Protein AF-A0AAU8LI21-F1 (afdb_monomer)

Radius of gyration: 17.74 Å; Cα contacts (8 Å, |Δi|>4): 67; chains: 1; bounding box: 45×25×39 Å

Solvent-accessible surface area (backbone atoms only — not comparable to full-atom values): 4358 Å² total; per-residue (Å²): 131,56,73,67,55,51,55,51,51,52,51,51,52,52,52,48,55,52,53,52,53,42,42,76,74,70,50,78,94,78,90,79,90,63,51,69,65,34,18,51,52,18,28,52,36,34,76,71,68,48,78,94,63,31,87,77,47,98,35,33,65,20,14,43,51,21,22,50,54,42,48,53,61,77,73,108

Organism: NCBI:txid1357272

Mean predicted aligned error: 4.52 Å

Sequence (76 aa):
MSEQEKKRQEALVRQRYYRERQRAEGFKQNTLWIHSEAEAEGRMAAREGKPLLPMRSHDPVGWAVGWIAETLRARG

Structure (mmCIF, N/CA/C/O backbone):
data_AF-A0AAU8LI21-F1
#
_entry.id   AF-A0AAU8LI21-F1
#
loop_
_atom_site.group_PDB
_atom_site.id
_atom_site.type_symbol
_atom_site.label_atom_id
_atom_site.label_alt_id
_atom_site.label_comp_id
_atom_site.label_asym_id
_atom_site.label_entity_id
_atom_site.label_seq_id
_atom_site.pdbx_PDB_ins_code
_atom_site.Cartn_x
_atom_site.Cartn_y
_atom_site.Cartn_z
_atom_site.occupancy
_atom_site.B_iso_or_equiv
_atom_site.auth_seq_id
_atom_site.auth_comp_id
_atom_site.auth_asym_id
_atom_site.auth_atom_id
_atom_site.pdbx_PDB_model_num
ATOM 1 N N . MET A 1 1 ? 27.238 7.678 -23.101 1.00 67.88 1 MET A N 1
ATOM 2 C CA . MET A 1 1 ? 26.386 7.145 -22.021 1.00 67.88 1 MET A CA 1
ATOM 3 C C . MET A 1 1 ? 27.270 6.710 -20.868 1.00 67.88 1 MET A C 1
ATOM 5 O O . MET A 1 1 ? 28.047 5.772 -21.042 1.00 67.88 1 MET A O 1
ATOM 9 N N . SER A 1 2 ? 27.188 7.400 -19.734 1.00 91.81 2 SER A N 1
ATOM 10 C CA . SER A 1 2 ? 27.863 7.014 -18.494 1.00 91.81 2 SER A CA 1
ATOM 11 C C . SER A 1 2 ? 27.314 5.682 -17.968 1.00 91.81 2 SER A C 1
ATOM 13 O O . SER A 1 2 ? 26.212 5.254 -18.324 1.00 91.81 2 SER A O 1
ATOM 15 N N . GLU A 1 3 ? 28.062 5.004 -17.100 1.00 90.81 3 GLU A N 1
ATOM 16 C CA . GLU A 1 3 ? 27.566 3.779 -16.459 1.00 90.81 3 GLU A CA 1
ATOM 17 C C . GLU A 1 3 ? 26.292 4.011 -15.634 1.00 90.81 3 GLU A C 1
ATOM 19 O O . GLU A 1 3 ? 25.416 3.148 -15.590 1.00 90.81 3 GLU A O 1
ATOM 24 N N . GLN A 1 4 ? 26.153 5.185 -15.013 1.00 91.62 4 GLN A N 1
ATOM 25 C CA . GLN A 1 4 ? 24.947 5.549 -14.265 1.00 91.62 4 GLN A CA 1
ATOM 26 C C . GLN A 1 4 ? 23.727 5.667 -15.186 1.00 91.62 4 GLN A C 1
ATOM 28 O O . GLN A 1 4 ? 22.642 5.197 -14.840 1.00 91.62 4 GLN A O 1
ATOM 33 N N . GLU A 1 5 ? 23.902 6.231 -16.382 1.00 91.94 5 GLU A N 1
ATOM 34 C CA . GLU A 1 5 ? 22.830 6.327 -17.375 1.00 91.94 5 GLU A CA 1
ATOM 35 C C . GLU A 1 5 ? 22.412 4.946 -17.888 1.00 91.94 5 GLU A C 1
ATOM 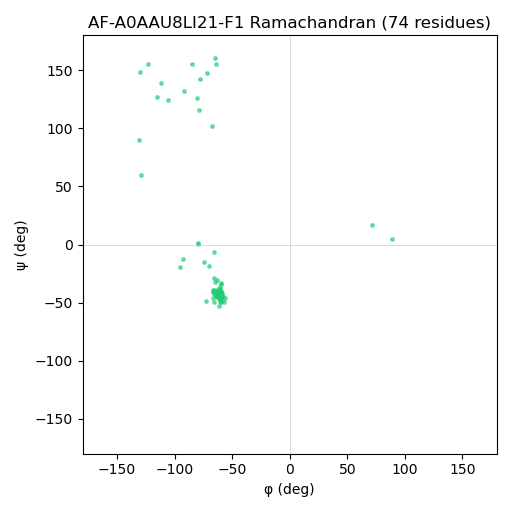37 O O . GLU A 1 5 ? 21.216 4.683 -18.014 1.00 91.94 5 GLU A O 1
ATOM 42 N N . LYS A 1 6 ? 23.373 4.038 -18.116 1.00 92.56 6 LYS A N 1
ATOM 43 C CA . LYS A 1 6 ? 23.087 2.644 -18.498 1.00 92.56 6 LYS A CA 1
ATOM 44 C C . LYS A 1 6 ? 22.275 1.921 -17.417 1.00 92.56 6 LYS A C 1
ATOM 46 O O . LYS A 1 6 ? 21.206 1.393 -17.715 1.00 92.56 6 LYS A O 1
ATOM 51 N N . LYS A 1 7 ? 22.702 1.996 -16.149 1.00 93.31 7 LYS A N 1
ATOM 52 C CA . LYS A 1 7 ? 21.980 1.395 -15.009 1.00 93.31 7 LYS A CA 1
ATOM 53 C C . LYS A 1 7 ? 20.562 1.950 -14.855 1.00 93.31 7 LYS A C 1
ATOM 55 O O . LYS A 1 7 ? 19.624 1.199 -14.584 1.00 93.31 7 LYS A O 1
ATOM 60 N N . ARG A 1 8 ? 20.380 3.261 -15.053 1.00 94.06 8 ARG A N 1
ATOM 61 C CA . ARG A 1 8 ? 19.053 3.895 -15.031 1.00 94.06 8 ARG A CA 1
ATOM 62 C C . ARG A 1 8 ? 18.161 3.366 -16.154 1.00 94.06 8 ARG A C 1
ATOM 64 O O . ARG A 1 8 ? 17.001 3.054 -15.894 1.00 94.06 8 ARG A O 1
ATOM 71 N N . GLN A 1 9 ? 18.683 3.247 -17.373 1.00 93.00 9 GLN A N 1
ATOM 72 C CA . GLN A 1 9 ? 17.927 2.704 -18.505 1.00 93.00 9 GLN A CA 1
ATOM 73 C C . GLN A 1 9 ? 17.505 1.253 -18.264 1.00 93.00 9 GLN A C 1
ATOM 75 O O . GLN A 1 9 ? 16.335 0.920 -18.439 1.00 93.00 9 GLN A O 1
ATOM 80 N N . GLU A 1 10 ? 18.401 0.408 -17.755 1.00 94.94 10 GLU A N 1
ATOM 81 C CA . GLU A 1 10 ? 18.059 -0.968 -17.379 1.00 94.94 10 GLU A CA 1
ATOM 82 C C . GLU A 1 10 ? 16.944 -1.027 -16.325 1.00 94.94 10 GLU A C 1
ATOM 84 O O . GLU A 1 10 ? 16.019 -1.834 -16.437 1.00 94.94 10 GLU A O 1
ATOM 89 N N . ALA A 1 11 ? 16.985 -0.156 -15.312 1.00 94.75 11 ALA A N 1
ATOM 90 C CA . ALA A 1 11 ? 15.942 -0.086 -14.290 1.00 94.75 11 ALA A CA 1
ATOM 91 C C . ALA A 1 11 ? 14.577 0.320 -14.874 1.00 94.75 11 ALA A C 1
ATOM 93 O O . ALA A 1 11 ? 13.557 -0.276 -14.520 1.00 94.75 11 ALA A O 1
ATOM 94 N N . LEU A 1 12 ? 14.555 1.286 -15.800 1.00 95.00 12 LEU A N 1
ATOM 95 C CA . LEU A 1 12 ? 13.337 1.706 -16.501 1.00 95.00 12 LEU A CA 1
ATOM 96 C C . LEU A 1 12 ? 12.760 0.575 -17.359 1.00 95.00 12 LEU A C 1
ATOM 98 O O . LEU A 1 12 ? 11.552 0.335 -17.330 1.00 95.00 12 LEU A O 1
ATOM 102 N N . VAL A 1 13 ? 13.619 -0.161 -18.068 1.00 96.25 13 VAL A N 1
ATOM 103 C CA . VAL A 1 13 ? 13.220 -1.326 -18.868 1.00 96.25 13 VAL A CA 1
ATOM 104 C C . VAL A 1 13 ? 12.608 -2.413 -17.979 1.00 96.25 13 VAL A C 1
ATOM 106 O O . VAL A 1 13 ? 11.516 -2.900 -18.271 1.00 96.25 13 VAL A O 1
ATOM 109 N N . ARG A 1 14 ? 13.239 -2.744 -16.842 1.00 95.19 14 ARG A N 1
ATOM 110 C CA . ARG A 1 14 ? 12.682 -3.712 -15.877 1.00 95.19 14 ARG A CA 1
ATOM 111 C C . ARG A 1 14 ? 11.326 -3.270 -15.327 1.00 95.19 14 ARG A C 1
ATOM 113 O O . ARG A 1 14 ? 10.397 -4.075 -15.264 1.00 95.19 14 ARG A O 1
ATOM 120 N N . GLN A 1 15 ? 11.190 -1.994 -14.959 1.00 94.44 15 GLN A N 1
ATOM 121 C CA . GLN A 1 15 ? 9.925 -1.447 -14.465 1.00 94.44 15 GLN A CA 1
ATOM 122 C C . GLN A 1 15 ? 8.820 -1.530 -15.529 1.00 94.44 15 GLN A C 1
ATOM 124 O O . GLN A 1 15 ? 7.676 -1.858 -15.204 1.00 94.44 15 GLN A O 1
ATOM 129 N N . ARG A 1 16 ? 9.153 -1.268 -16.799 1.00 95.62 16 ARG A N 1
ATOM 130 C CA . ARG A 1 16 ? 8.218 -1.383 -17.922 1.00 95.62 16 ARG A CA 1
ATOM 131 C C . ARG A 1 16 ? 7.707 -2.815 -18.086 1.00 95.62 16 ARG A C 1
ATOM 133 O O . ARG A 1 16 ? 6.494 -3.005 -18.060 1.00 95.62 16 ARG A O 1
ATOM 140 N N . TYR A 1 17 ? 8.601 -3.802 -18.174 1.00 96.62 17 TYR A N 1
ATOM 141 C CA . TYR A 1 17 ? 8.205 -5.209 -18.320 1.00 96.62 17 TYR A CA 1
ATOM 142 C C . TYR A 1 17 ? 7.357 -5.704 -17.148 1.00 96.62 17 TYR A C 1
ATOM 144 O O . TYR A 1 17 ? 6.397 -6.447 -17.337 1.00 96.62 17 TYR A O 1
ATOM 152 N N . TYR A 1 18 ? 7.671 -5.275 -15.922 1.00 95.62 18 TYR A N 1
ATOM 153 C CA . TYR A 1 18 ? 6.834 -5.587 -14.766 1.00 95.62 18 TYR A CA 1
ATOM 154 C C . TYR A 1 18 ? 5.409 -5.045 -14.936 1.00 95.62 18 TYR A C 1
ATOM 156 O O . TYR A 1 18 ? 4.451 -5.802 -14.803 1.00 95.62 18 TYR A O 1
ATOM 164 N N . ARG A 1 19 ? 5.259 -3.766 -15.300 1.00 95.38 19 ARG A N 1
ATOM 165 C CA . ARG A 1 19 ? 3.938 -3.159 -15.527 1.00 95.38 19 ARG A CA 1
ATOM 166 C C . ARG A 1 19 ? 3.172 -3.826 -16.667 1.00 95.38 19 ARG A C 1
ATOM 168 O O . ARG A 1 19 ? 1.960 -3.964 -16.565 1.00 95.38 19 ARG A O 1
ATOM 175 N N . GLU A 1 20 ? 3.847 -4.219 -17.744 1.00 96.81 20 GLU A N 1
ATOM 176 C CA . GLU A 1 20 ? 3.218 -4.926 -18.866 1.00 96.81 20 GLU A CA 1
ATOM 177 C C . GLU A 1 20 ? 2.668 -6.292 -18.437 1.00 96.81 20 GLU A C 1
ATOM 179 O O . GLU A 1 20 ? 1.511 -6.582 -18.734 1.00 96.81 20 GLU A O 1
ATOM 184 N N . ARG A 1 21 ? 3.426 -7.076 -17.653 1.00 97.31 21 ARG A N 1
ATOM 185 C CA . ARG A 1 21 ? 2.937 -8.347 -17.085 1.00 97.31 21 ARG A CA 1
ATOM 186 C C . ARG A 1 21 ? 1.728 -8.146 -16.173 1.00 97.31 21 ARG A C 1
ATOM 188 O O . ARG A 1 21 ? 0.717 -8.809 -16.351 1.00 97.31 21 ARG A O 1
ATOM 195 N N . GLN A 1 22 ? 1.795 -7.170 -15.267 1.00 97.38 22 GLN A N 1
ATOM 196 C CA . GLN A 1 22 ? 0.678 -6.851 -14.371 1.00 97.38 22 GLN A CA 1
ATOM 197 C C . GLN A 1 22 ? -0.587 -6.457 -15.150 1.00 97.38 22 GLN A C 1
ATOM 199 O O . GLN A 1 22 ? -1.680 -6.904 -14.819 1.00 97.38 22 GLN A O 1
ATOM 204 N N . ARG A 1 23 ? -0.455 -5.679 -16.233 1.00 96.62 23 AR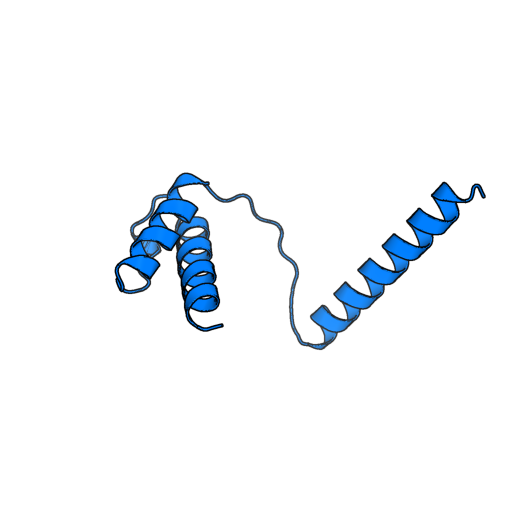G A N 1
ATOM 205 C CA . ARG A 1 23 ? -1.595 -5.355 -17.107 1.00 96.62 23 ARG A CA 1
ATOM 206 C C . ARG A 1 23 ? -2.145 -6.574 -17.841 1.00 96.62 23 ARG A C 1
ATOM 208 O O . ARG A 1 23 ? -3.358 -6.675 -17.978 1.00 96.62 23 ARG A O 1
ATOM 215 N N . ALA A 1 24 ? -1.280 -7.476 -18.307 1.00 97.62 24 ALA A N 1
ATOM 216 C CA . ALA A 1 24 ? -1.703 -8.718 -18.954 1.00 97.62 24 ALA A CA 1
ATOM 217 C C . ALA A 1 24 ? -2.485 -9.634 -17.992 1.00 97.62 24 ALA A C 1
ATOM 219 O O . ALA A 1 24 ? -3.405 -10.322 -18.417 1.00 97.62 24 ALA A O 1
ATOM 220 N N . GLU A 1 25 ? -2.174 -9.576 -16.696 1.00 97.75 25 GLU A N 1
ATOM 221 C CA . GLU A 1 25 ? -2.917 -10.244 -15.617 1.00 97.75 25 GLU A CA 1
ATOM 222 C C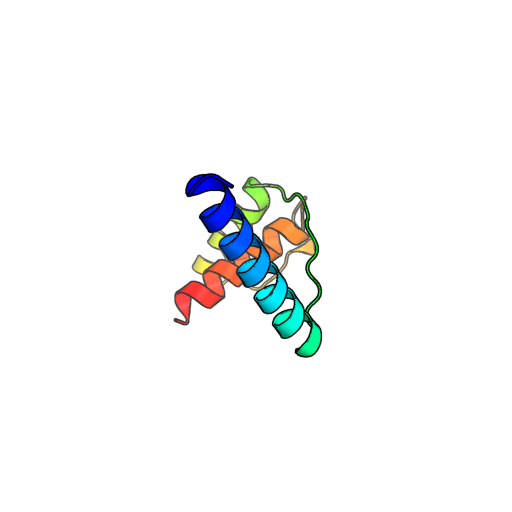 . GLU A 1 25 ? -4.200 -9.492 -15.195 1.00 97.75 25 GLU A C 1
ATOM 224 O O . GLU A 1 25 ? -4.912 -9.931 -14.296 1.00 97.75 25 GLU A O 1
ATOM 229 N N . GLY A 1 26 ? -4.523 -8.362 -15.836 1.00 97.19 26 GLY A N 1
ATOM 230 C CA . GLY A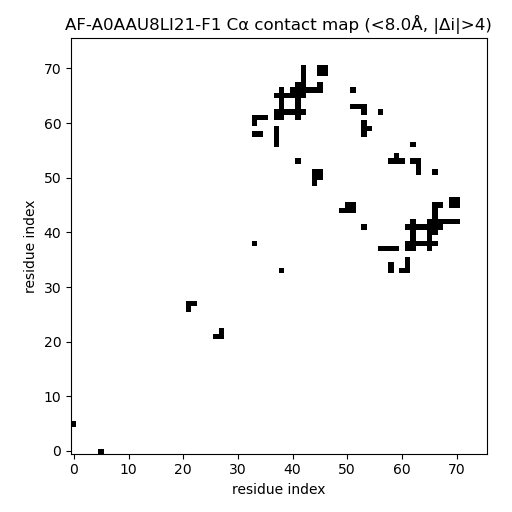 1 26 ? -5.731 -7.576 -15.564 1.00 97.19 26 GLY A CA 1
ATOM 231 C C . GLY A 1 26 ? -5.580 -6.508 -14.476 1.00 97.19 26 GLY A C 1
ATOM 232 O O . GLY A 1 26 ? -6.554 -5.827 -14.149 1.00 97.19 26 GLY A O 1
ATOM 233 N N . PHE A 1 27 ? -4.379 -6.297 -13.929 1.00 96.88 27 PHE A N 1
ATOM 234 C CA . PHE A 1 27 ? -4.143 -5.247 -12.939 1.00 96.88 27 PHE A CA 1
ATOM 235 C C . PHE A 1 27 ? -4.019 -3.858 -13.58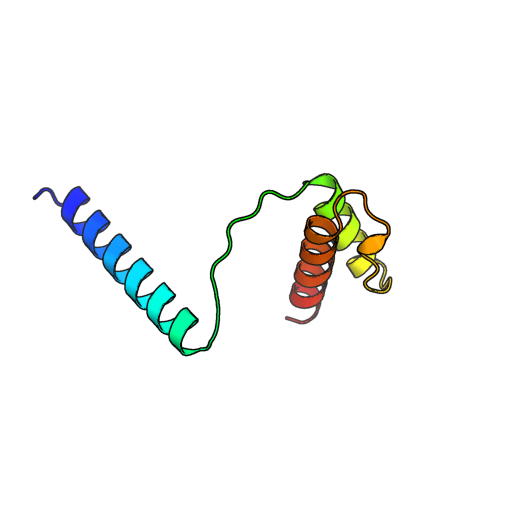0 1.00 96.88 27 PHE A C 1
ATOM 237 O O . PHE A 1 27 ? -3.381 -3.657 -14.618 1.00 96.88 27 PHE A O 1
ATOM 244 N N . LYS A 1 28 ? -4.557 -2.848 -12.885 1.00 95.19 28 LYS A N 1
ATOM 245 C CA . LYS A 1 28 ? -4.361 -1.426 -13.189 1.00 95.19 28 LYS A CA 1
ATOM 246 C C . LYS A 1 28 ? -3.612 -0.752 -12.041 1.00 95.19 28 LYS A C 1
ATOM 248 O O . LYS A 1 28 ? -4.054 -0.798 -10.898 1.00 95.19 28 LYS A O 1
ATOM 253 N N . GLN A 1 29 ? -2.512 -0.067 -12.354 1.00 93.62 29 GLN A N 1
ATOM 254 C CA . GLN A 1 29 ? -1.822 0.784 -11.384 1.00 93.62 29 GLN A CA 1
ATOM 255 C C . GLN A 1 29 ? -2.575 2.116 -11.244 1.00 93.62 29 GLN A C 1
ATOM 257 O O . GLN A 1 29 ? -2.617 2.898 -12.192 1.00 93.62 29 GLN A O 1
ATOM 262 N N . ASN A 1 30 ? -3.123 2.380 -10.060 1.00 93.75 30 ASN A N 1
ATOM 263 C CA . ASN A 1 30 ? -3.627 3.692 -9.659 1.00 93.75 30 ASN A CA 1
ATOM 264 C C . ASN A 1 30 ? -2.715 4.245 -8.555 1.00 93.75 30 ASN A C 1
ATOM 266 O O . ASN A 1 30 ? -2.309 3.498 -7.667 1.00 93.75 30 ASN A O 1
ATOM 270 N N . THR A 1 31 ? -2.407 5.539 -8.607 1.00 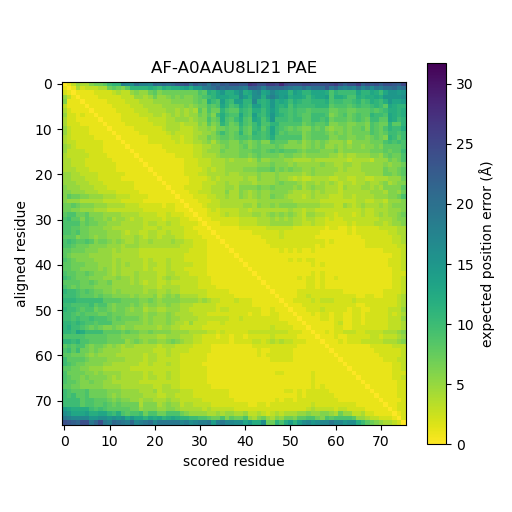95.12 31 THR A N 1
ATOM 271 C CA . THR A 1 31 ? -1.692 6.237 -7.530 1.00 95.12 31 THR A CA 1
ATOM 272 C C . THR A 1 31 ? -2.694 7.109 -6.792 1.00 95.12 31 THR A C 1
ATOM 274 O O . THR A 1 31 ? -3.365 7.927 -7.418 1.00 95.12 31 THR A O 1
ATOM 277 N N . LEU A 1 32 ? -2.804 6.915 -5.482 1.00 94.44 32 LEU A N 1
ATOM 278 C CA . LEU A 1 32 ? -3.739 7.617 -4.609 1.00 94.44 32 LEU A CA 1
ATOM 279 C C . LEU A 1 32 ? -2.973 8.157 -3.401 1.00 94.44 32 LEU A C 1
ATOM 281 O O . LEU A 1 32 ? -2.011 7.532 -2.952 1.00 94.44 32 LEU A O 1
ATOM 285 N N . TRP A 1 33 ? -3.419 9.291 -2.872 1.00 97.75 33 TRP A N 1
ATOM 286 C CA . TRP A 1 33 ? -3.027 9.749 -1.543 1.00 97.75 33 TRP A CA 1
ATOM 287 C C . TRP A 1 33 ? -4.048 9.221 -0.540 1.00 97.75 33 TRP A C 1
ATOM 289 O O . TRP A 1 33 ? -5.247 9.334 -0.787 1.00 97.75 33 TRP A O 1
ATOM 299 N N . ILE A 1 34 ? -3.566 8.643 0.557 1.00 97.75 34 ILE A N 1
ATOM 300 C CA . ILE A 1 34 ? -4.386 8.161 1.672 1.00 97.75 34 ILE A CA 1
ATOM 301 C C . ILE A 1 34 ? -3.939 8.841 2.963 1.00 97.75 34 ILE A C 1
ATOM 303 O O . ILE A 1 34 ? -2.784 9.259 3.085 1.00 97.75 34 ILE A O 1
ATOM 307 N N . HIS A 1 35 ? -4.838 8.935 3.932 1.00 98.38 35 HIS A N 1
ATOM 308 C CA . HIS A 1 35 ? -4.526 9.459 5.249 1.00 98.38 35 HIS A CA 1
ATOM 309 C C . HIS A 1 35 ? -3.843 8.389 6.109 1.00 98.38 35 HIS A C 1
ATOM 311 O O . HIS A 1 35 ? -4.364 7.288 6.295 1.00 98.38 35 HIS A O 1
ATOM 317 N N . SER A 1 36 ? -2.671 8.718 6.654 1.00 98.25 36 SER A N 1
ATOM 318 C CA . SER A 1 36 ? -1.843 7.781 7.426 1.00 98.25 36 SER A CA 1
ATOM 319 C C . SER A 1 36 ? -2.510 7.315 8.723 1.00 98.25 36 SER A C 1
ATOM 321 O O . SER A 1 36 ? -2.305 6.177 9.143 1.00 98.25 36 SER A O 1
ATOM 323 N N . GLU A 1 37 ? -3.325 8.169 9.346 1.00 98.50 37 GLU A N 1
ATOM 324 C CA . GLU A 1 37 ? -4.088 7.816 10.548 1.00 98.50 37 GLU A CA 1
ATOM 325 C C . GLU A 1 37 ? -5.134 6.740 10.245 1.00 98.50 37 GLU A C 1
ATOM 327 O O . GLU A 1 37 ? -5.134 5.696 10.892 1.00 98.50 37 GLU A O 1
ATOM 332 N N . ALA A 1 38 ? -5.934 6.922 9.188 1.00 98.50 38 ALA A N 1
ATOM 333 C CA . ALA A 1 38 ? -6.933 5.944 8.766 1.00 98.50 38 ALA A CA 1
ATOM 334 C C . ALA A 1 38 ? -6.285 4.592 8.425 1.00 98.50 38 ALA A C 1
ATOM 336 O O . ALA A 1 38 ? -6.771 3.539 8.835 1.00 98.50 38 ALA A O 1
ATOM 337 N N . GLU A 1 39 ? -5.140 4.605 7.737 1.00 98.56 39 GLU A N 1
ATOM 338 C CA . GLU A 1 39 ? -4.357 3.395 7.469 1.00 98.56 39 GLU A CA 1
ATOM 339 C C . GLU A 1 39 ? -3.909 2.692 8.767 1.00 98.56 39 GLU A C 1
ATOM 341 O O . GLU A 1 39 ? -4.010 1.467 8.892 1.00 98.56 39 GLU A O 1
ATOM 346 N N . ALA A 1 40 ? -3.447 3.449 9.766 1.00 98.50 40 ALA A N 1
ATOM 347 C CA . ALA A 1 40 ? -3.054 2.904 11.063 1.00 98.50 40 ALA A CA 1
ATOM 348 C C . ALA A 1 40 ? -4.239 2.308 11.839 1.00 98.50 40 ALA A C 1
ATOM 350 O O . ALA A 1 40 ? -4.111 1.207 12.380 1.00 98.50 40 ALA A O 1
ATOM 351 N N . GLU A 1 41 ? -5.388 2.985 11.848 1.00 98.38 41 GLU A N 1
ATOM 352 C CA . GLU A 1 41 ? -6.634 2.483 12.435 1.00 98.38 41 GLU A CA 1
ATOM 353 C C . GLU A 1 41 ? -7.062 1.156 11.796 1.00 98.38 41 GLU A C 1
ATOM 355 O O . GLU A 1 41 ? -7.410 0.208 12.504 1.00 98.38 41 GLU A O 1
ATOM 360 N N . GLY A 1 42 ? -6.984 1.062 10.465 1.00 98.44 42 GLY A N 1
ATOM 361 C CA . GLY A 1 42 ? -7.283 -0.158 9.718 1.00 98.44 42 GLY A CA 1
ATOM 362 C C . GLY A 1 42 ? -6.387 -1.326 10.125 1.00 98.44 42 GLY A C 1
ATOM 363 O O . GLY A 1 42 ? -6.885 -2.422 10.399 1.00 98.44 42 GLY A O 1
ATOM 364 N N . ARG A 1 43 ? -5.071 -1.090 10.245 1.00 98.50 43 ARG A N 1
ATOM 365 C CA . ARG A 1 43 ? -4.124 -2.107 10.743 1.00 98.50 43 ARG A CA 1
ATOM 366 C C . ARG A 1 43 ? -4.477 -2.563 12.158 1.00 98.50 43 ARG A C 1
ATOM 368 O O . ARG A 1 43 ? -4.490 -3.761 12.425 1.00 98.50 43 ARG A O 1
ATOM 375 N N . MET A 1 44 ? -4.766 -1.632 13.068 1.00 98.31 44 MET A N 1
ATOM 376 C CA . MET A 1 44 ? -5.122 -1.974 14.450 1.00 98.31 44 MET A CA 1
ATOM 377 C C . MET A 1 44 ? -6.413 -2.793 14.519 1.00 98.31 44 MET A C 1
ATOM 379 O O . MET A 1 44 ? -6.451 -3.813 15.201 1.00 98.31 44 MET A O 1
ATOM 383 N N . ALA A 1 45 ? -7.433 -2.426 13.741 1.00 98.19 45 ALA A N 1
ATOM 384 C CA . ALA A 1 45 ? -8.676 -3.184 13.670 1.00 98.19 45 ALA A CA 1
ATOM 385 C C . ALA A 1 45 ? -8.465 -4.624 13.170 1.00 98.19 45 ALA A C 1
ATOM 387 O O . ALA A 1 45 ? -9.047 -5.551 13.732 1.00 98.19 45 ALA A O 1
ATOM 388 N N . ALA A 1 46 ? -7.607 -4.828 12.164 1.00 98.12 46 ALA A N 1
ATOM 389 C CA . ALA A 1 46 ? -7.247 -6.168 11.700 1.00 98.12 46 ALA A CA 1
ATOM 390 C C . ALA A 1 46 ? -6.538 -6.989 12.791 1.00 98.12 46 ALA A C 1
ATOM 392 O O . ALA A 1 46 ? -6.890 -8.149 13.001 1.00 98.12 46 ALA A O 1
ATOM 393 N N . ARG A 1 47 ? -5.593 -6.388 13.533 1.00 97.25 47 ARG A N 1
ATOM 394 C CA . ARG A 1 47 ? -4.910 -7.051 14.667 1.00 97.25 47 ARG A CA 1
ATOM 395 C C . ARG A 1 47 ? -5.871 -7.476 15.769 1.00 97.25 47 ARG A C 1
ATOM 397 O O . ARG A 1 47 ? -5.683 -8.524 16.373 1.00 97.25 47 ARG A O 1
ATOM 404 N N . GLU A 1 48 ? -6.894 -6.670 16.018 1.00 97.44 48 GLU A N 1
ATOM 405 C CA . GLU A 1 48 ? -7.936 -6.944 17.011 1.00 97.44 48 GLU A CA 1
ATOM 406 C C . GLU A 1 48 ? -9.005 -7.933 16.511 1.00 97.44 48 GLU A C 1
ATOM 408 O O . GLU A 1 48 ? -9.956 -8.226 17.235 1.00 97.44 48 GLU A O 1
ATOM 413 N N . GLY A 1 49 ? -8.892 -8.439 15.277 1.00 96.69 49 GLY A N 1
ATOM 414 C CA . GLY A 1 49 ? -9.861 -9.367 14.688 1.00 96.69 49 GLY A CA 1
ATOM 415 C C . GLY A 1 49 ? -11.205 -8.723 14.333 1.00 96.69 49 GLY A C 1
ATOM 416 O O . GLY A 1 49 ? -12.196 -9.428 14.135 1.00 96.69 49 GLY A O 1
ATOM 417 N N . LYS A 1 50 ? -11.269 -7.388 14.250 1.00 97.19 50 LYS A N 1
ATOM 418 C CA . LYS A 1 50 ? -12.487 -6.666 13.866 1.00 97.19 50 LYS A CA 1
ATOM 419 C C . LYS A 1 50 ? -12.779 -6.854 12.370 1.00 97.19 50 LYS A C 1
ATOM 421 O O . LYS A 1 50 ? -11.845 -6.928 11.565 1.00 97.19 50 LYS A O 1
ATOM 426 N N . PRO A 1 51 ? -14.063 -6.876 11.965 1.00 97.00 51 PRO A N 1
ATOM 427 C CA . PRO A 1 51 ? -14.436 -6.973 10.557 1.00 97.00 51 PRO A CA 1
ATOM 428 C C . PRO A 1 51 ? -13.976 -5.747 9.751 1.00 97.00 51 PRO A C 1
ATOM 430 O O . PRO A 1 51 ? -13.839 -4.645 10.287 1.00 97.00 51 PRO A O 1
ATOM 433 N N . LEU A 1 52 ? -13.798 -5.935 8.441 1.00 97.62 52 LEU A N 1
ATOM 434 C CA . LEU A 1 52 ? -13.471 -4.868 7.492 1.00 9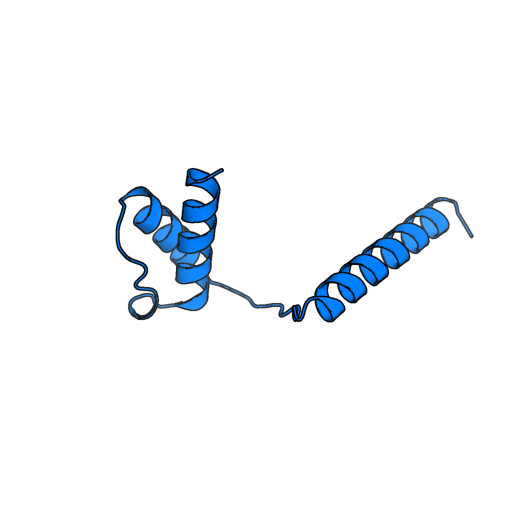7.62 52 LEU A CA 1
ATOM 435 C C . LEU A 1 52 ? -14.665 -3.900 7.346 1.00 97.62 52 LEU A C 1
ATOM 437 O O . LEU A 1 52 ? -15.632 -4.209 6.653 1.00 97.62 52 LEU A O 1
ATOM 441 N N . LEU A 1 53 ? -14.599 -2.727 7.991 1.00 96.81 53 LEU A N 1
ATOM 442 C CA . LEU A 1 53 ? -15.661 -1.704 8.005 1.00 96.81 53 LEU A CA 1
ATOM 443 C C . LEU A 1 53 ? -15.142 -0.291 7.636 1.00 96.81 53 LEU A C 1
ATOM 445 O O . LEU A 1 53 ? -15.290 0.646 8.424 1.00 96.81 53 LEU A O 1
ATOM 449 N N . PRO A 1 54 ? -14.575 -0.096 6.430 1.00 96.81 54 PRO A N 1
ATOM 450 C CA . PRO A 1 54 ? -13.889 1.144 6.047 1.00 96.81 54 PRO A CA 1
ATOM 451 C C . PRO A 1 54 ? -14.802 2.369 5.963 1.00 96.81 54 PRO A C 1
ATOM 453 O O . PRO A 1 54 ? -14.358 3.484 6.212 1.00 96.81 54 PRO A O 1
ATOM 456 N N . MET A 1 55 ? -16.090 2.179 5.659 1.00 97.94 55 MET A N 1
ATOM 457 C CA . MET A 1 55 ? -17.046 3.276 5.441 1.00 97.94 55 MET A CA 1
ATOM 458 C C . MET A 1 55 ? -17.331 4.128 6.689 1.00 97.94 55 MET A C 1
ATOM 460 O O . MET A 1 55 ? -18.043 5.121 6.593 1.00 97.94 55 MET A O 1
ATOM 464 N N . ARG A 1 56 ? -16.810 3.736 7.859 1.00 95.00 56 ARG A N 1
ATOM 465 C CA . ARG A 1 56 ? -16.899 4.511 9.106 1.00 95.00 56 ARG A CA 1
ATOM 466 C C . ARG A 1 56 ? -15.702 5.437 9.333 1.00 95.00 56 ARG A C 1
ATOM 468 O O . ARG A 1 56 ? -15.764 6.260 10.239 1.00 95.00 56 ARG A O 1
ATOM 475 N N . SER A 1 57 ? -14.628 5.283 8.561 1.00 97.06 57 SER A N 1
ATOM 476 C CA . SER A 1 57 ? -13.450 6.145 8.642 1.00 97.06 57 SER A CA 1
ATOM 477 C C . SER A 1 57 ? -13.639 7.400 7.791 1.00 97.06 57 SER A C 1
ATOM 479 O O . SER A 1 57 ? -14.384 7.401 6.809 1.00 97.06 57 SER A O 1
ATOM 481 N N . HIS A 1 58 ? -12.928 8.466 8.152 1.00 96.38 58 HIS A N 1
ATOM 482 C CA . HIS A 1 58 ? -12.878 9.700 7.371 1.00 96.38 58 HIS A CA 1
ATOM 483 C C . HIS A 1 58 ? -12.105 9.523 6.042 1.00 96.38 58 HIS A C 1
ATOM 485 O O . HIS A 1 58 ? -12.262 10.332 5.131 1.00 96.38 58 HIS A O 1
ATOM 491 N N . ASP A 1 59 ? -11.282 8.473 5.921 1.00 98.38 59 ASP A N 1
ATOM 492 C CA . ASP A 1 59 ? -10.696 8.000 4.663 1.00 98.38 59 ASP A CA 1
ATOM 493 C C . ASP A 1 59 ? -10.905 6.478 4.538 1.00 98.38 59 ASP A C 1
ATOM 495 O O . ASP A 1 59 ? -10.066 5.679 4.974 1.00 98.38 59 ASP A O 1
ATOM 499 N N . PRO A 1 60 ? -12.030 6.051 3.931 1.00 98.31 60 PRO A N 1
ATOM 500 C CA . PRO A 1 60 ? -12.350 4.636 3.778 1.00 98.31 60 PRO A CA 1
ATOM 501 C C . PRO A 1 60 ? -11.303 3.841 2.989 1.00 98.31 60 PRO A C 1
ATOM 503 O O . PRO A 1 60 ? -11.087 2.662 3.273 1.00 98.31 60 PRO A O 1
ATOM 506 N N . VAL A 1 61 ? -10.645 4.458 2.001 1.00 98.06 61 VAL A N 1
ATOM 507 C CA . VAL A 1 61 ? -9.644 3.766 1.176 1.00 98.06 61 VAL A CA 1
ATOM 508 C C . VAL A 1 61 ? -8.384 3.526 1.995 1.00 98.06 61 VAL A C 1
ATOM 510 O O . VAL A 1 61 ? -7.908 2.391 2.041 1.00 98.06 61 VAL A O 1
ATOM 513 N N . GLY A 1 62 ? -7.881 4.557 2.681 1.00 98.25 62 GLY A N 1
ATOM 514 C CA . GLY A 1 62 ? -6.732 4.432 3.577 1.00 98.25 62 GLY A CA 1
ATOM 515 C C . GLY A 1 62 ? -6.952 3.371 4.651 1.00 98.25 62 GLY A C 1
ATOM 516 O O . GLY A 1 62 ? -6.118 2.480 4.828 1.00 98.25 62 GLY A O 1
ATOM 517 N N . TRP A 1 63 ? -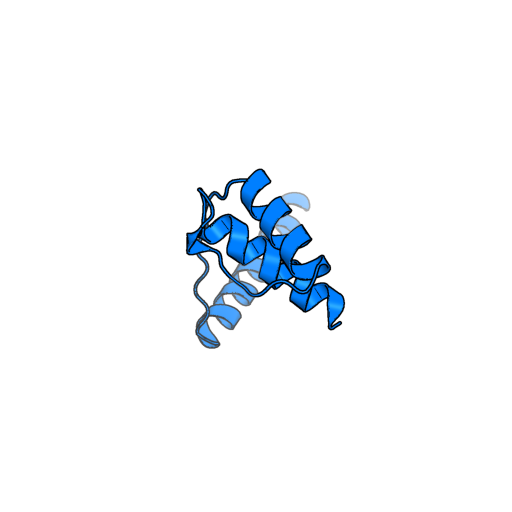8.125 3.388 5.288 1.00 98.62 63 TRP A N 1
ATOM 518 C CA . TRP A 1 63 ? -8.492 2.399 6.300 1.00 98.62 63 TRP A CA 1
ATOM 519 C C . TRP A 1 63 ? -8.522 0.969 5.752 1.00 98.62 63 TRP A C 1
ATOM 521 O O . TRP A 1 63 ? -7.934 0.058 6.341 1.00 98.62 63 TRP A O 1
ATOM 531 N N . ALA A 1 64 ? -9.158 0.755 4.594 1.00 98.50 64 ALA A N 1
ATOM 532 C CA . ALA A 1 64 ? -9.211 -0.562 3.961 1.00 98.50 64 ALA A CA 1
ATOM 533 C C . ALA A 1 64 ? -7.815 -1.089 3.599 1.00 98.50 64 ALA A C 1
ATOM 535 O O . ALA A 1 64 ? -7.532 -2.266 3.825 1.00 98.50 64 ALA A O 1
ATOM 536 N N . VAL A 1 65 ? -6.935 -0.224 3.078 1.00 98.12 65 VAL A N 1
ATOM 537 C CA . VAL A 1 65 ? -5.542 -0.573 2.754 1.00 98.12 65 VAL A CA 1
ATOM 538 C C . VAL A 1 65 ? -4.817 -1.097 3.992 1.00 98.12 65 VAL A C 1
ATOM 540 O O . VAL A 1 65 ? -4.238 -2.183 3.936 1.00 98.12 65 VAL A O 1
ATOM 543 N N . GLY A 1 66 ? -4.905 -0.380 5.116 1.00 98.19 66 GLY A N 1
ATOM 544 C CA . GLY A 1 66 ? -4.285 -0.799 6.372 1.00 98.19 66 GLY A CA 1
ATOM 545 C C . GLY A 1 66 ? -4.790 -2.156 6.862 1.00 98.19 66 GLY A C 1
ATOM 546 O O . GLY A 1 66 ? -3.995 -3.046 7.174 1.00 98.19 66 GLY A O 1
ATOM 547 N N . TRP A 1 67 ? -6.111 -2.348 6.874 1.00 98.69 67 TRP A N 1
ATOM 548 C CA . TRP A 1 67 ? -6.728 -3.594 7.333 1.00 98.69 67 TRP A CA 1
ATOM 549 C C . TRP A 1 67 ? -6.328 -4.800 6.469 1.00 98.69 67 TRP A C 1
ATOM 551 O O . TRP A 1 67 ? -5.968 -5.860 6.992 1.00 98.69 67 TRP A O 1
ATOM 561 N N . ILE A 1 68 ? -6.346 -4.645 5.139 1.00 98.19 68 ILE A N 1
ATOM 562 C CA . ILE A 1 68 ? -5.987 -5.714 4.195 1.00 98.19 68 ILE A CA 1
ATOM 563 C C . ILE A 1 68 ? -4.501 -6.056 4.318 1.00 98.19 68 ILE A C 1
ATOM 565 O O . ILE A 1 68 ? -4.158 -7.235 4.401 1.00 98.19 68 ILE A O 1
ATOM 569 N N . ALA A 1 69 ? -3.625 -5.047 4.363 1.00 97.69 69 ALA A N 1
ATOM 570 C CA . ALA A 1 69 ? -2.182 -5.248 4.469 1.00 97.69 69 ALA A CA 1
ATOM 571 C C . ALA A 1 69 ? -1.805 -6.032 5.735 1.00 97.69 69 ALA A C 1
ATOM 573 O O . ALA A 1 69 ? -1.033 -6.989 5.669 1.00 97.69 69 ALA A O 1
ATOM 574 N N . GLU A 1 70 ? -2.390 -5.675 6.880 1.00 98.19 70 GLU A N 1
ATOM 575 C CA . GLU A 1 70 ? -2.151 -6.380 8.139 1.00 98.19 70 GLU A CA 1
ATOM 576 C C . GLU A 1 70 ? -2.709 -7.810 8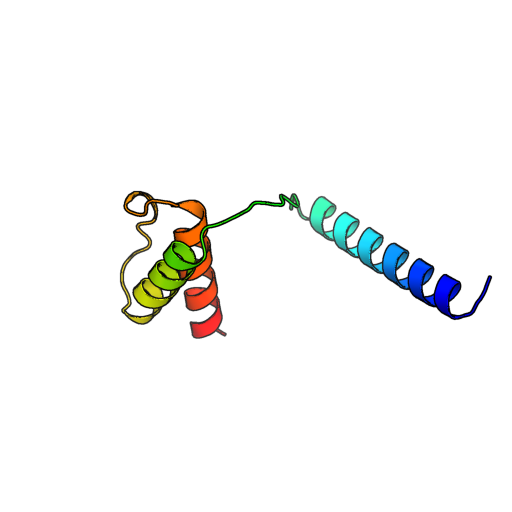.115 1.00 98.19 70 GLU A C 1
ATOM 578 O O . GLU A 1 70 ? -2.033 -8.740 8.552 1.00 98.19 70 GLU A O 1
ATOM 583 N N . THR A 1 71 ? -3.900 -8.008 7.546 1.00 97.56 71 THR A N 1
ATOM 584 C CA . THR A 1 71 ? -4.500 -9.342 7.409 1.00 97.56 71 THR A CA 1
ATOM 585 C C . THR A 1 71 ? -3.643 -10.266 6.543 1.00 97.56 71 THR A C 1
ATOM 587 O O . THR A 1 71 ? -3.454 -11.431 6.887 1.00 97.56 71 THR A O 1
ATOM 590 N N . LEU A 1 72 ? -3.108 -9.766 5.424 1.00 96.31 72 LEU A N 1
ATOM 591 C CA . LEU A 1 72 ? -2.212 -10.538 4.558 1.00 96.31 72 LEU A CA 1
ATOM 592 C C . LEU A 1 72 ? -0.885 -10.851 5.258 1.00 96.31 72 LEU A C 1
ATOM 594 O O . LEU A 1 72 ? -0.402 -11.974 5.147 1.00 96.31 72 LEU A O 1
ATOM 598 N N . ARG A 1 73 ? -0.338 -9.899 6.026 1.00 95.06 73 ARG A N 1
ATOM 599 C CA . ARG A 1 73 ? 0.872 -10.100 6.836 1.00 95.06 73 ARG A CA 1
ATOM 600 C C . ARG A 1 73 ? 0.697 -11.195 7.887 1.00 95.06 73 ARG A C 1
ATOM 602 O O . ARG A 1 73 ? 1.620 -11.959 8.100 1.00 95.06 73 ARG A O 1
ATOM 609 N N . ALA A 1 74 ? -0.458 -11.262 8.548 1.00 90.88 74 ALA A N 1
ATOM 610 C CA . ALA A 1 74 ? -0.728 -12.263 9.582 1.00 90.88 74 ALA A CA 1
ATOM 611 C C . ALA A 1 74 ? -0.995 -13.677 9.026 1.00 90.88 74 ALA A C 1
ATOM 613 O O . ALA A 1 74 ? -1.003 -14.639 9.790 1.00 90.88 74 ALA A O 1
ATOM 614 N N . ARG A 1 75 ? -1.263 -13.804 7.718 1.00 85.56 75 ARG A N 1
ATOM 615 C CA . ARG A 1 75 ? -1.526 -15.084 7.036 1.00 85.56 75 ARG A CA 1
ATOM 616 C C . ARG A 1 75 ? -0.289 -15.703 6.379 1.00 85.56 75 ARG A C 1
ATOM 618 O O . ARG A 1 75 ? -0.355 -16.880 6.033 1.00 85.56 75 ARG A O 1
ATOM 625 N N . GLY A 1 76 ? 0.752 -14.908 6.132 1.00 71.12 76 GLY A N 1
ATOM 626 C CA . GLY A 1 76 ? 2.024 -15.345 5.546 1.00 71.12 76 GLY A CA 1
ATOM 627 C C . GLY A 1 76 ? 3.045 -15.679 6.616 1.00 71.12 76 GLY A C 1
ATOM 628 O O . GLY A 1 76 ? 3.810 -16.637 6.384 1.00 71.12 76 GLY A O 1
#

Secondary structure (DSSP, 8-state):
--HHHHHHHHHHHHHHHHHHHHHHTT---------HHHHHHHHHHHHTT----GGGSSSHHHHHHHHHHHHHHHH-

Foldseek 3Di:
DDPVVVVVVVVVVVVVVVVVVCVVVVDDDDDDDFDQVLLVCLLVCLVVVHDQDLVPDPTSVSSNNNVVVNNVVVVD

pLDDT: mean 95.6, std 4.92, range [67.88, 98.69]